Protein AF-A0A7I0J5L0-F1 (afdb_monomer_lite)

Sequence (118 aa):
AFRGFGVPQATIMQETLYDELAGKLGIDRLDFRLKNCLRDGCETVTGQRLESGVGIGECLEQLQPHWARALAEAEVFNATHAASKRGVGVASCWYGCGNTSLPNPSTIKVGISQTGDV

Radius of gyration: 21.55 Å; chains: 1; bounding box: 47×47×58 Å

pLDDT: mean 95.49, std 3.94, range [79.06, 98.69]

Structure (mmCIF, N/CA/C/O backbone):
data_AF-A0A7I0J5L0-F1
#
_entry.id   AF-A0A7I0J5L0-F1
#
loop_
_atom_site.group_PDB
_atom_site.id
_atom_site.type_symbol
_atom_site.label_atom_id
_atom_site.label_alt_id
_atom_site.label_comp_id
_atom_site.label_asym_id
_atom_site.label_entity_id
_atom_site.label_seq_id
_atom_site.pdbx_PDB_ins_code
_atom_site.Cartn_x
_atom_site.Cartn_y
_atom_site.Cartn_z
_atom_site.occupancy
_atom_site.B_iso_or_equiv
_atom_site.auth_seq_id
_atom_site.auth_comp_id
_atom_site.auth_asym_id
_atom_site.auth_atom_id
_atom_site.pdbx_PDB_model_num
ATOM 1 N N . ALA A 1 1 ? 6.346 -1.539 22.128 1.00 83.56 1 ALA A N 1
ATOM 2 C CA . ALA A 1 1 ? 5.734 -1.532 20.782 1.00 83.56 1 ALA A CA 1
ATOM 3 C C . ALA A 1 1 ? 6.114 -0.247 20.050 1.00 83.56 1 ALA A C 1
ATOM 5 O O . ALA A 1 1 ? 6.351 0.746 20.724 1.00 83.56 1 ALA A O 1
ATOM 6 N N . PHE A 1 2 ? 6.178 -0.261 18.714 1.00 93.00 2 PHE A N 1
ATOM 7 C CA . PHE A 1 2 ? 6.359 0.936 17.875 1.00 93.00 2 P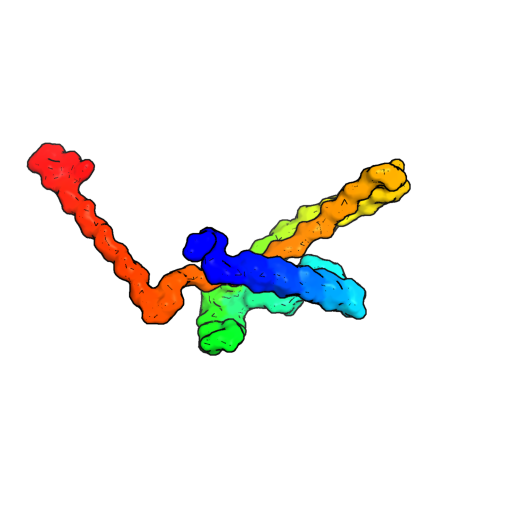HE A CA 1
ATOM 8 C C . PHE A 1 2 ? 5.088 1.178 17.042 1.00 93.00 2 PHE A C 1
ATOM 10 O O . PHE A 1 2 ? 4.259 0.270 16.916 1.00 93.00 2 PHE A O 1
ATOM 17 N N . ARG A 1 3 ? 4.923 2.382 16.477 1.00 92.88 3 ARG A N 1
ATOM 18 C CA . ARG A 1 3 ? 3.786 2.736 15.607 1.00 92.88 3 ARG A CA 1
ATOM 19 C C . ARG A 1 3 ? 3.579 1.675 14.513 1.00 92.88 3 ARG A C 1
ATOM 21 O O . ARG A 1 3 ? 4.494 1.402 13.744 1.00 92.88 3 ARG A O 1
ATOM 28 N N . GLY A 1 4 ? 2.376 1.100 14.465 1.00 91.00 4 GLY A N 1
ATOM 29 C CA . GLY A 1 4 ? 1.976 0.054 13.515 1.00 91.00 4 GLY A CA 1
ATOM 30 C C . GLY A 1 4 ? 1.976 -1.377 14.070 1.00 91.00 4 GLY A C 1
ATOM 31 O O . GLY A 1 4 ? 1.404 -2.250 13.436 1.00 91.00 4 GLY A O 1
ATOM 32 N N . PHE A 1 5 ? 2.580 -1.632 15.239 1.00 92.31 5 PHE A N 1
ATOM 33 C CA . PHE A 1 5 ? 2.437 -2.890 15.998 1.00 92.31 5 PHE A CA 1
ATOM 34 C C . PHE A 1 5 ? 2.591 -4.185 15.161 1.00 92.31 5 PHE A C 1
ATOM 36 O O . PHE A 1 5 ? 1.709 -5.033 15.131 1.00 92.31 5 PHE A O 1
ATOM 43 N N . GLY A 1 6 ? 3.710 -4.353 14.451 1.00 93.31 6 GLY A N 1
ATOM 44 C CA . GLY A 1 6 ? 3.973 -5.573 13.667 1.00 93.31 6 GLY A CA 1
ATOM 45 C C . GLY A 1 6 ? 3.481 -5.513 12.218 1.00 93.31 6 GLY A C 1
ATOM 46 O O . GLY A 1 6 ? 4.032 -6.209 11.365 1.00 93.31 6 GLY A O 1
ATOM 47 N N . VAL A 1 7 ? 2.511 -4.643 11.913 1.00 94.50 7 VAL A N 1
ATOM 48 C CA . VAL A 1 7 ? 1.988 -4.500 10.548 1.00 94.50 7 VAL A CA 1
ATOM 49 C C . VAL A 1 7 ? 3.068 -4.040 9.564 1.00 94.50 7 VAL A C 1
ATOM 51 O O . VAL A 1 7 ? 3.214 -4.710 8.548 1.00 94.50 7 VAL A O 1
ATOM 54 N N . PRO A 1 8 ? 3.905 -3.013 9.839 1.00 95.50 8 PRO A N 1
ATOM 55 C CA . PRO A 1 8 ? 4.948 -2.608 8.893 1.00 95.50 8 PRO A CA 1
ATOM 56 C C . PRO A 1 8 ? 5.918 -3.740 8.525 1.00 95.50 8 PRO A C 1
ATOM 58 O O . PRO A 1 8 ? 6.312 -3.857 7.366 1.00 95.50 8 PRO A O 1
ATOM 61 N N . GLN A 1 9 ? 6.271 -4.595 9.494 1.00 95.56 9 GLN A N 1
ATOM 62 C CA . GLN A 1 9 ? 7.148 -5.746 9.275 1.00 95.56 9 GLN A CA 1
ATOM 63 C C . GLN A 1 9 ? 6.502 -6.786 8.351 1.00 95.56 9 GLN A C 1
ATOM 65 O O . GLN A 1 9 ? 7.173 -7.319 7.474 1.00 95.56 9 GLN A O 1
ATOM 70 N N . ALA A 1 10 ? 5.206 -7.059 8.517 1.00 95.00 10 ALA A N 1
ATOM 71 C CA . ALA A 1 10 ? 4.480 -7.975 7.641 1.00 95.00 10 ALA A CA 1
ATOM 72 C C . ALA A 1 10 ? 4.243 -7.369 6.247 1.00 95.00 10 ALA A C 1
ATOM 74 O O . ALA A 1 10 ? 4.491 -8.024 5.236 1.00 95.00 10 ALA A O 1
ATOM 75 N N . THR A 1 11 ? 3.824 -6.102 6.183 1.00 95.81 11 THR A N 1
ATOM 76 C CA . THR A 1 11 ? 3.499 -5.406 4.934 1.00 95.81 11 THR A CA 1
ATOM 77 C C . THR A 1 11 ? 4.704 -5.303 4.007 1.00 95.81 11 THR A C 1
ATOM 79 O O . THR A 1 11 ? 4.551 -5.563 2.819 1.00 95.81 11 THR A O 1
ATOM 82 N N . ILE A 1 12 ? 5.907 -4.990 4.506 1.00 96.12 12 ILE A N 1
ATOM 83 C CA . ILE A 1 12 ? 7.083 -4.894 3.625 1.00 96.12 12 ILE A CA 1
ATOM 84 C C . ILE A 1 12 ? 7.429 -6.241 2.971 1.00 96.12 12 ILE A C 1
ATOM 86 O O . ILE A 1 12 ? 7.753 -6.279 1.784 1.00 96.12 12 ILE A O 1
ATOM 90 N N . MET A 1 13 ? 7.305 -7.350 3.709 1.00 96.69 13 MET A N 1
ATOM 91 C CA . MET A 1 13 ? 7.529 -8.693 3.164 1.00 96.69 13 MET A CA 1
ATOM 92 C C . MET A 1 13 ? 6.461 -9.049 2.124 1.00 96.69 13 MET A C 1
ATOM 94 O O . MET A 1 13 ? 6.789 -9.512 1.033 1.00 96.69 13 MET A O 1
ATOM 98 N N . GLN A 1 14 ? 5.192 -8.790 2.441 1.00 96.75 14 GLN A N 1
ATOM 99 C CA . GLN A 1 14 ? 4.064 -9.065 1.554 1.00 96.75 14 GLN A CA 1
ATOM 100 C C . GLN A 1 14 ? 4.150 -8.267 0.244 1.00 96.75 14 GL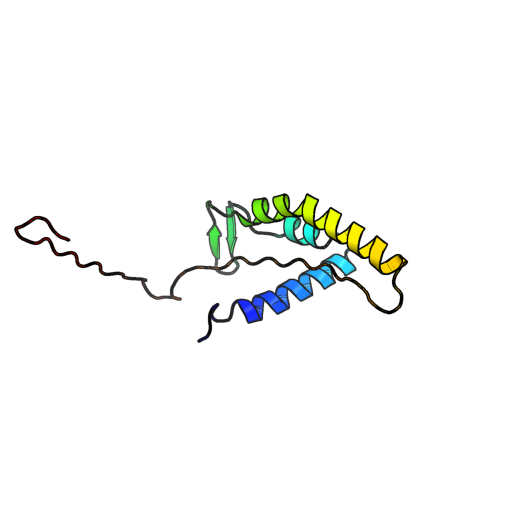N A C 1
ATOM 102 O O . GLN A 1 14 ? 4.014 -8.838 -0.833 1.00 96.75 14 GLN A O 1
ATOM 107 N N . GLU A 1 15 ? 4.416 -6.965 0.319 1.00 97.75 15 GLU A N 1
ATOM 108 C CA . GLU A 1 15 ? 4.469 -6.091 -0.857 1.00 97.75 15 GLU A CA 1
ATOM 109 C C . GLU A 1 15 ? 5.682 -6.388 -1.751 1.00 97.75 15 GLU A C 1
ATOM 111 O O . GLU A 1 15 ? 5.578 -6.298 -2.973 1.00 97.75 15 GLU A O 1
ATOM 116 N N . THR A 1 16 ? 6.804 -6.824 -1.166 1.00 97.44 16 THR A N 1
ATOM 117 C CA . THR A 1 16 ? 7.955 -7.319 -1.941 1.00 97.44 16 THR A CA 1
ATOM 118 C C . THR A 1 16 ? 7.583 -8.592 -2.706 1.00 97.44 16 THR A C 1
ATOM 120 O O . THR A 1 16 ? 7.851 -8.702 -3.902 1.00 97.44 16 THR A O 1
ATOM 123 N N . LEU A 1 17 ? 6.898 -9.533 -2.044 1.00 97.81 17 LEU A N 1
ATOM 124 C CA . LEU A 1 17 ? 6.431 -10.765 -2.681 1.00 97.81 17 LEU A CA 1
ATOM 125 C C . LEU A 1 17 ? 5.427 -10.483 -3.809 1.00 97.81 17 LEU A C 1
ATOM 127 O O . LEU A 1 17 ? 5.457 -11.155 -4.838 1.00 97.81 17 LEU A O 1
ATOM 131 N N . TYR A 1 18 ? 4.551 -9.491 -3.646 1.00 98.00 18 TYR A N 1
ATOM 132 C CA . TYR A 1 18 ? 3.600 -9.095 -4.687 1.00 98.00 18 TYR A CA 1
ATOM 133 C C . TYR A 1 18 ? 4.299 -8.602 -5.953 1.00 98.00 18 TYR A C 1
ATOM 135 O O . TYR A 1 18 ? 3.908 -9.002 -7.048 1.00 98.00 18 TYR A O 1
ATOM 143 N N . ASP A 1 19 ? 5.360 -7.805 -5.818 1.00 98.06 19 ASP A N 1
ATOM 144 C CA . ASP A 1 19 ? 6.159 -7.353 -6.961 1.00 98.06 19 ASP A CA 1
ATOM 145 C C . ASP A 1 19 ? 6.832 -8.529 -7.688 1.00 98.06 19 ASP A C 1
ATOM 147 O O . ASP A 1 19 ? 6.783 -8.603 -8.919 1.00 98.06 19 ASP A O 1
ATOM 151 N N . GLU A 1 20 ? 7.404 -9.485 -6.948 1.00 98.25 20 GLU A N 1
ATOM 152 C CA . GLU A 1 20 ? 8.003 -10.687 -7.542 1.00 98.25 20 GLU A CA 1
ATOM 153 C C . GLU A 1 20 ? 6.977 -11.558 -8.278 1.00 98.25 20 GLU A C 1
ATOM 155 O O . GLU A 1 20 ? 7.254 -12.068 -9.367 1.00 98.25 20 GLU A O 1
ATOM 160 N N . LEU A 1 21 ? 5.790 -11.746 -7.692 1.00 98.44 21 LEU A N 1
ATOM 161 C CA . LEU A 1 21 ? 4.710 -12.525 -8.297 1.00 98.44 21 LEU A CA 1
ATOM 162 C C . LEU A 1 21 ? 4.164 -11.843 -9.553 1.00 98.44 21 LEU A C 1
ATOM 164 O O . LEU A 1 21 ? 3.994 -12.511 -10.572 1.00 98.44 21 LEU A O 1
ATOM 168 N N . ALA A 1 22 ? 3.942 -10.528 -9.507 1.00 98.44 22 ALA A N 1
ATOM 169 C CA . ALA A 1 22 ? 3.518 -9.748 -10.665 1.00 98.44 22 ALA A CA 1
ATOM 170 C C . ALA A 1 22 ? 4.522 -9.891 -11.821 1.00 98.44 22 ALA A C 1
ATOM 172 O O . ALA A 1 22 ? 4.129 -10.226 -12.940 1.00 98.44 22 ALA A O 1
ATOM 173 N N . GLY A 1 23 ? 5.823 -9.769 -11.527 1.00 97.62 23 GLY A N 1
ATOM 174 C CA . GLY A 1 23 ? 6.894 -9.963 -12.507 1.00 97.62 23 GLY A CA 1
ATOM 175 C C . GLY A 1 23 ? 6.913 -11.368 -13.116 1.00 97.62 23 GLY A C 1
ATOM 176 O O . GLY A 1 23 ? 6.997 -11.507 -14.334 1.00 97.62 23 GLY A O 1
ATOM 177 N N . LYS A 1 24 ? 6.766 -12.419 -12.296 1.00 98.38 24 LYS A N 1
ATOM 178 C CA . LYS A 1 24 ? 6.700 -13.816 -12.774 1.00 98.38 24 LYS A CA 1
ATOM 179 C C . LYS A 1 24 ? 5.475 -14.097 -13.647 1.00 98.38 24 LYS A C 1
ATOM 181 O O . LYS A 1 24 ? 5.540 -14.965 -14.512 1.00 98.38 24 LYS A O 1
ATOM 186 N N . LEU A 1 25 ? 4.372 -13.389 -13.414 1.00 98.25 25 LEU A N 1
ATOM 187 C CA . LEU A 1 25 ? 3.134 -13.521 -14.182 1.00 98.25 25 LEU A CA 1
ATOM 188 C C . LEU A 1 25 ? 3.080 -12.600 -15.410 1.00 98.25 25 LEU A C 1
ATOM 190 O O . LEU A 1 25 ? 2.152 -12.725 -16.205 1.00 98.25 25 LEU A O 1
ATOM 194 N N . GLY A 1 26 ? 4.037 -11.679 -15.567 1.00 98.00 26 GLY A N 1
ATOM 195 C CA . GLY A 1 26 ? 4.007 -10.670 -16.628 1.00 98.00 26 GLY A CA 1
ATOM 196 C C . GLY A 1 26 ? 2.852 -9.672 -16.486 1.00 98.00 26 GLY A C 1
ATOM 197 O O . GLY A 1 26 ? 2.351 -9.175 -17.491 1.00 98.00 26 GLY A O 1
ATOM 198 N N . ILE A 1 27 ? 2.402 -9.408 -15.256 1.00 98.12 27 ILE A N 1
ATOM 199 C CA . ILE A 1 27 ? 1.324 -8.458 -14.942 1.00 98.12 27 ILE A CA 1
ATOM 200 C C . ILE A 1 27 ? 1.955 -7.188 -14.357 1.00 98.12 27 ILE A C 1
ATOM 202 O O . ILE A 1 27 ? 2.917 -7.276 -13.591 1.00 98.12 27 ILE A O 1
ATOM 206 N N . ASP A 1 28 ? 1.421 -6.007 -14.687 1.00 98.25 28 ASP A N 1
ATOM 207 C CA . ASP A 1 28 ? 1.843 -4.761 -14.038 1.00 98.25 28 ASP A CA 1
ATOM 208 C C . ASP A 1 28 ? 1.630 -4.822 -12.512 1.00 98.25 28 ASP A C 1
ATOM 210 O O . ASP A 1 28 ? 0.700 -5.447 -11.997 1.00 98.25 28 ASP A O 1
ATOM 214 N N . ARG A 1 29 ? 2.519 -4.171 -11.758 1.00 98.31 29 ARG A N 1
ATOM 215 C CA . ARG A 1 29 ? 2.541 -4.251 -10.291 1.00 98.31 29 ARG A CA 1
ATOM 216 C C . ARG A 1 29 ? 1.344 -3.574 -9.628 1.00 98.31 29 ARG A C 1
ATOM 218 O O . ARG A 1 29 ? 0.900 -4.045 -8.577 1.00 98.31 29 ARG A O 1
ATOM 225 N N . LEU A 1 30 ? 0.835 -2.483 -10.198 1.00 98.62 30 LEU A N 1
ATOM 226 C CA . LEU A 1 30 ? -0.380 -1.838 -9.710 1.00 98.62 30 LEU A CA 1
ATOM 227 C C . LEU A 1 30 ? -1.606 -2.675 -10.089 1.00 98.62 30 LEU A C 1
ATOM 229 O O . LEU A 1 30 ? -2.455 -2.917 -9.232 1.00 98.62 30 LEU A O 1
ATOM 233 N N . ASP A 1 31 ? -1.653 -3.205 -11.311 1.00 98.31 31 ASP A N 1
ATOM 234 C CA . ASP A 1 31 ? -2.753 -4.071 -11.760 1.00 98.31 31 ASP A CA 1
ATOM 235 C C . ASP A 1 31 ? -2.855 -5.361 -10.937 1.00 98.31 31 ASP A C 1
ATOM 237 O O . ASP A 1 31 ? -3.953 -5.797 -10.582 1.00 98.31 31 ASP A O 1
ATOM 241 N N . PHE A 1 32 ? -1.719 -5.954 -10.555 1.00 98.56 32 PHE A N 1
ATOM 242 C CA . PHE A 1 32 ? -1.693 -7.101 -9.648 1.00 98.56 32 PHE A CA 1
ATOM 243 C C . PHE A 1 32 ? -2.358 -6.766 -8.306 1.00 98.56 32 PHE A C 1
ATOM 245 O O . PHE A 1 32 ? -3.139 -7.564 -7.786 1.00 98.56 32 PHE A O 1
ATOM 252 N N . ARG A 1 33 ? -2.099 -5.577 -7.752 1.00 98.31 33 ARG A N 1
ATOM 253 C CA . ARG A 1 33 ? -2.728 -5.124 -6.502 1.00 98.31 33 ARG A CA 1
ATOM 254 C C . ARG A 1 33 ? -4.212 -4.853 -6.696 1.00 98.31 33 ARG A C 1
ATOM 256 O O . ARG A 1 33 ? -5.009 -5.336 -5.900 1.00 98.31 33 ARG A O 1
ATOM 263 N N . LEU A 1 34 ? -4.599 -4.170 -7.772 1.00 98.06 34 LEU A N 1
ATOM 264 C CA . LEU A 1 34 ? -6.004 -3.915 -8.108 1.00 98.06 34 LEU A CA 1
ATOM 265 C C . LEU A 1 34 ? -6.812 -5.210 -8.214 1.00 98.06 34 LEU A C 1
ATOM 267 O O . LEU A 1 34 ? -7.897 -5.299 -7.647 1.00 98.06 34 LEU A O 1
ATOM 271 N N . LYS A 1 35 ? -6.248 -6.236 -8.856 1.00 97.44 35 LYS A N 1
ATOM 272 C CA . LYS A 1 35 ? -6.890 -7.544 -9.021 1.00 97.44 35 LYS A CA 1
ATOM 273 C C . LYS A 1 35 ? -7.092 -8.308 -7.707 1.00 97.44 35 LYS A C 1
ATOM 275 O O . LYS A 1 35 ? -8.021 -9.104 -7.621 1.00 97.44 35 LYS A O 1
ATOM 280 N N . ASN A 1 36 ? -6.220 -8.106 -6.718 1.00 96.94 36 ASN A N 1
ATOM 281 C CA . ASN A 1 36 ? -6.176 -8.922 -5.496 1.00 96.94 36 ASN A CA 1
ATOM 282 C C . ASN A 1 36 ? -6.556 -8.166 -4.211 1.00 96.94 36 ASN A C 1
ATOM 284 O O . ASN A 1 36 ? -6.610 -8.768 -3.140 1.00 96.94 36 ASN A O 1
ATOM 288 N N . CYS A 1 37 ? -6.772 -6.854 -4.276 1.00 97.00 37 CYS A N 1
ATOM 289 C CA . CYS A 1 37 ? -7.087 -6.055 -3.098 1.00 97.00 37 CYS A CA 1
ATOM 290 C C . CYS A 1 37 ? -8.516 -6.300 -2.586 1.00 97.00 37 CYS A C 1
ATOM 292 O O . CYS A 1 37 ? -9.406 -6.735 -3.316 1.00 97.00 37 CYS A O 1
ATOM 294 N N . LEU A 1 38 ? -8.725 -6.019 -1.297 1.00 96.56 38 LEU A N 1
ATOM 295 C CA . LEU A 1 38 ? -10.012 -6.211 -0.631 1.00 96.56 38 LEU A CA 1
ATOM 296 C C . LEU A 1 38 ? -11.108 -5.341 -1.266 1.00 96.56 38 LEU A C 1
ATOM 298 O O . LEU A 1 38 ? -10.853 -4.241 -1.765 1.00 96.56 38 LEU A O 1
ATOM 302 N N . ARG A 1 39 ? -12.342 -5.836 -1.204 1.00 96.94 39 ARG A N 1
ATOM 303 C CA . ARG A 1 39 ? -13.570 -5.160 -1.626 1.00 96.94 39 ARG A CA 1
ATOM 304 C C . ARG A 1 39 ? -14.654 -5.377 -0.577 1.00 96.94 39 ARG A C 1
ATOM 306 O O . ARG A 1 39 ? -14.536 -6.263 0.274 1.00 96.94 39 ARG A O 1
ATOM 313 N N . ASP A 1 40 ? -15.717 -4.593 -0.669 1.00 97.00 40 ASP A N 1
ATOM 314 C CA . ASP A 1 40 ? -16.932 -4.855 0.093 1.00 97.00 40 ASP A CA 1
ATOM 315 C C . ASP A 1 40 ? -17.439 -6.280 -0.201 1.00 97.00 40 ASP A C 1
ATOM 317 O O . ASP A 1 40 ? -17.433 -6.762 -1.335 1.00 97.00 40 ASP A O 1
ATOM 321 N N . GLY A 1 41 ? -17.830 -6.984 0.856 1.00 96.88 41 GLY A N 1
ATOM 322 C CA . GLY A 1 41 ? -18.221 -8.389 0.849 1.00 96.88 41 GLY A CA 1
ATOM 323 C C . GLY A 1 41 ? -17.083 -9.394 1.056 1.00 96.88 41 GLY A C 1
ATOM 324 O O . GLY A 1 41 ? -17.394 -10.553 1.339 1.00 96.88 41 GLY A O 1
ATOM 325 N N . CYS A 1 42 ? -15.807 -8.992 0.964 1.00 96.88 42 CYS A N 1
ATOM 326 C CA . CYS A 1 42 ? -14.670 -9.884 1.218 1.00 96.88 42 CYS A CA 1
ATOM 327 C C . CYS A 1 42 ? -14.623 -10.366 2.674 1.00 96.88 42 CYS A C 1
ATOM 329 O O . CYS A 1 42 ? -15.003 -9.653 3.602 1.00 96.88 42 CYS A O 1
ATOM 331 N N . GLU A 1 43 ? -14.080 -11.564 2.875 1.00 96.56 43 GLU A N 1
ATOM 332 C CA . GLU A 1 43 ? -13.754 -12.102 4.195 1.00 96.56 43 GLU A CA 1
ATOM 333 C C . GLU A 1 43 ? -12.242 -12.003 4.433 1.00 96.56 43 GLU A C 1
ATOM 335 O O . GLU A 1 43 ? -11.443 -12.320 3.549 1.00 96.56 43 GLU A O 1
ATOM 340 N N . THR A 1 44 ? -11.833 -11.527 5.610 1.00 93.94 44 THR A N 1
ATOM 341 C CA . THR A 1 44 ? -10.418 -11.506 5.999 1.00 93.94 44 THR A CA 1
ATOM 342 C C . THR A 1 44 ? -9.929 -12.912 6.347 1.00 93.94 44 THR A C 1
ATOM 344 O O . THR A 1 44 ? -10.710 -13.811 6.644 1.00 93.94 44 THR A O 1
ATOM 347 N N . VAL A 1 45 ? -8.608 -13.097 6.421 1.00 92.12 45 VAL A N 1
ATOM 348 C CA . VAL A 1 45 ? -7.998 -14.379 6.830 1.00 92.12 45 VAL A CA 1
ATOM 349 C C . VAL A 1 45 ? -8.384 -14.835 8.246 1.00 92.12 45 VAL A C 1
ATOM 351 O O . VAL A 1 45 ? -8.138 -15.981 8.605 1.00 92.12 45 VAL A O 1
ATOM 354 N N . THR A 1 46 ? -8.973 -13.951 9.058 1.00 92.69 46 THR A N 1
ATOM 355 C CA . THR A 1 46 ? -9.467 -14.252 10.410 1.00 92.69 46 THR A CA 1
ATOM 356 C C . THR A 1 46 ? -10.989 -14.418 10.469 1.00 92.69 46 THR A C 1
ATOM 358 O O . THR A 1 46 ? -11.544 -14.444 11.564 1.00 92.69 46 THR A O 1
ATOM 361 N N . GLY A 1 47 ? -11.676 -14.488 9.324 1.00 94.50 47 GLY A N 1
ATOM 362 C CA . GLY A 1 47 ? -13.122 -14.719 9.243 1.00 94.50 47 GLY A CA 1
ATOM 363 C C . GLY A 1 47 ? -13.996 -13.473 9.415 1.00 94.50 47 GLY A C 1
ATOM 364 O O . GLY A 1 47 ? -15.211 -13.590 9.560 1.00 94.50 47 GLY A O 1
ATOM 365 N N . GLN A 1 48 ? -13.421 -12.264 9.425 1.00 93.62 48 GLN A N 1
ATOM 366 C CA . GLN A 1 48 ? -14.225 -11.041 9.477 1.00 93.62 48 GLN A CA 1
ATOM 367 C C . GLN A 1 48 ? -14.762 -10.728 8.083 1.00 93.62 48 GLN A C 1
ATOM 369 O O . GLN A 1 48 ? -13.983 -10.480 7.164 1.00 93.62 48 GLN A O 1
ATOM 374 N N . ARG A 1 49 ? -16.086 -10.645 7.939 1.00 96.62 49 ARG A N 1
ATOM 375 C CA . ARG A 1 49 ? -16.703 -10.138 6.714 1.00 96.62 49 ARG A CA 1
ATOM 376 C C . ARG A 1 49 ? -16.685 -8.610 6.694 1.00 96.62 49 ARG A C 1
ATOM 378 O O . ARG A 1 49 ? -17.167 -7.961 7.620 1.00 96.62 49 ARG A O 1
ATOM 385 N N . LEU A 1 50 ? -16.125 -8.044 5.634 1.00 95.56 50 LEU A N 1
ATOM 386 C CA . LEU A 1 50 ? -16.059 -6.607 5.395 1.00 95.56 50 LEU A CA 1
ATOM 387 C C . LEU A 1 50 ? -17.309 -6.178 4.631 1.00 95.56 50 LEU A C 1
ATOM 389 O O . LEU A 1 50 ? -17.319 -6.196 3.409 1.00 95.56 50 LEU A O 1
ATOM 393 N N . GLU A 1 51 ? -18.398 -5.863 5.328 1.00 96.69 51 GLU A N 1
ATOM 394 C CA . GLU A 1 51 ? -19.679 -5.578 4.660 1.00 96.69 51 GLU A CA 1
ATOM 395 C C . GLU A 1 51 ? -19.660 -4.300 3.816 1.00 96.69 51 GLU A C 1
ATOM 397 O O . GLU A 1 51 ? -20.306 -4.255 2.773 1.00 96.69 51 GLU A O 1
ATOM 402 N N . SER A 1 52 ? -18.944 -3.271 4.271 1.00 95.56 52 SER A N 1
ATOM 403 C CA . SER A 1 52 ? -18.839 -1.982 3.587 1.00 95.56 52 SER A CA 1
ATOM 404 C C . SER A 1 52 ? -17.590 -1.202 4.010 1.00 95.56 52 SER A C 1
ATOM 406 O O . SER A 1 52 ? -16.951 -1.522 5.019 1.00 95.56 52 SER A O 1
ATOM 408 N N . GLY A 1 53 ? -17.274 -0.138 3.265 1.00 92.62 53 GLY A N 1
ATOM 409 C CA . GLY A 1 53 ? -16.245 0.843 3.625 1.00 92.62 53 GLY A CA 1
ATOM 410 C C . GLY A 1 53 ? -14.821 0.443 3.232 1.00 92.62 53 GLY A C 1
ATOM 411 O O . GLY A 1 53 ? -13.857 1.020 3.743 1.00 92.62 53 GLY A O 1
ATOM 412 N N . VAL A 1 54 ? -14.660 -0.536 2.340 1.00 96.38 54 VAL A N 1
ATOM 413 C CA . VAL A 1 54 ? -13.347 -0.998 1.881 1.00 96.38 54 VAL A CA 1
ATOM 414 C C . VAL A 1 54 ? -12.826 -0.119 0.739 1.00 96.38 54 VAL A C 1
ATOM 416 O O . VAL A 1 54 ? -12.902 -0.481 -0.426 1.00 96.38 54 VAL A O 1
ATOM 419 N N . GLY A 1 55 ? -12.225 1.021 1.086 1.00 96.19 55 GLY A N 1
ATOM 420 C CA . GLY A 1 55 ? -11.785 2.036 0.113 1.00 96.19 55 GLY A CA 1
ATOM 421 C C . GLY A 1 55 ? -10.433 1.805 -0.586 1.00 96.19 55 GLY A C 1
ATOM 422 O O . GLY A 1 55 ? -9.913 2.711 -1.239 1.00 96.19 55 GLY A O 1
ATOM 423 N N . ILE A 1 56 ? -9.780 0.649 -0.394 1.00 97.00 56 ILE A N 1
ATOM 424 C CA . ILE A 1 56 ? -8.426 0.417 -0.941 1.00 97.00 56 ILE A CA 1
ATOM 425 C C . ILE A 1 56 ? -8.440 0.324 -2.472 1.00 97.00 56 ILE A C 1
ATOM 427 O O . ILE A 1 56 ? -7.462 0.698 -3.114 1.00 97.00 56 ILE A O 1
ATOM 431 N N . GLY A 1 57 ? -9.544 -0.150 -3.055 1.00 97.44 57 GLY A N 1
ATOM 432 C CA . GLY A 1 57 ? -9.705 -0.263 -4.501 1.00 97.44 57 GLY A CA 1
ATOM 433 C C . GLY A 1 57 ? -9.678 1.080 -5.186 1.00 97.44 57 GLY A C 1
ATOM 434 O O . GLY A 1 57 ? -8.821 1.324 -6.027 1.00 97.44 57 GLY A O 1
ATOM 435 N N . GLU A 1 58 ? -10.556 1.966 -4.740 1.00 97.75 58 GLU A N 1
ATOM 436 C CA . GLU A 1 58 ? -10.682 3.328 -5.231 1.00 97.75 58 GLU A CA 1
ATOM 437 C C . GLU A 1 58 ? -9.356 4.077 -5.063 1.00 97.75 58 GLU A C 1
ATOM 439 O O . GLU A 1 58 ? 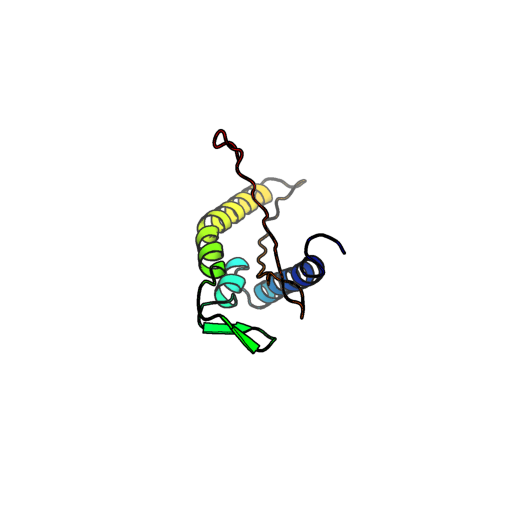-8.911 4.757 -5.984 1.00 97.75 58 GLU A O 1
ATOM 444 N N . CYS A 1 59 ? -8.660 3.899 -3.930 1.00 97.94 59 CYS A N 1
ATOM 445 C CA . CYS A 1 59 ? -7.325 4.474 -3.733 1.00 97.94 59 CYS A CA 1
ATOM 446 C C . CYS A 1 59 ? -6.325 4.018 -4.808 1.00 97.94 59 CYS A C 1
ATOM 448 O O . CYS A 1 59 ? -5.573 4.836 -5.337 1.00 97.94 59 CYS A O 1
ATOM 450 N N . LEU A 1 60 ? -6.296 2.721 -5.126 1.00 98.31 60 LEU A N 1
ATOM 451 C CA . LEU A 1 60 ? -5.392 2.164 -6.135 1.00 98.31 60 LEU A CA 1
ATOM 452 C C . LEU A 1 60 ? -5.793 2.579 -7.560 1.00 98.31 60 LEU A C 1
ATOM 454 O O . LEU A 1 60 ? -4.917 2.852 -8.378 1.00 98.31 60 LEU A O 1
ATOM 458 N N . GLU A 1 61 ? -7.089 2.681 -7.855 1.00 98.44 61 GLU A N 1
ATOM 459 C CA . GLU A 1 61 ? -7.600 3.154 -9.149 1.00 98.44 61 GLU A CA 1
ATOM 460 C C . GLU A 1 61 ? -7.180 4.606 -9.400 1.00 98.44 61 GLU A C 1
ATOM 462 O O . GLU A 1 61 ? -6.653 4.932 -10.464 1.00 98.44 61 GLU A O 1
ATOM 467 N N . GLN A 1 62 ? -7.294 5.470 -8.387 1.00 98.44 62 GLN A N 1
ATOM 468 C CA . GLN A 1 62 ? -6.835 6.860 -8.482 1.00 98.44 62 GLN A CA 1
ATOM 469 C C . GLN A 1 62 ? -5.315 6.983 -8.692 1.00 98.44 62 GLN A C 1
ATOM 471 O O . GLN A 1 62 ? -4.847 7.993 -9.219 1.00 98.44 62 GLN A O 1
ATOM 476 N N . LEU A 1 63 ? -4.520 5.968 -8.330 1.00 98.12 63 LEU A N 1
ATOM 477 C CA . LEU A 1 63 ? -3.076 5.972 -8.580 1.00 98.12 63 LEU A CA 1
ATOM 478 C C . LEU A 1 63 ? -2.707 5.690 -10.041 1.00 98.12 63 LEU A C 1
ATOM 480 O O . LEU A 1 63 ? -1.617 6.092 -10.448 1.00 98.12 63 LEU A O 1
ATOM 484 N N . GLN A 1 64 ? -3.571 5.055 -10.840 1.00 98.25 64 GLN A N 1
ATOM 485 C CA . GLN A 1 64 ? -3.255 4.631 -12.214 1.00 98.25 64 GLN A CA 1
ATOM 486 C C . GLN A 1 64 ? -2.632 5.727 -13.105 1.00 98.25 64 GLN A C 1
ATOM 488 O O . GLN A 1 64 ? -1.555 5.482 -13.662 1.00 98.25 64 GLN A O 1
ATOM 493 N N . PRO A 1 65 ? -3.202 6.946 -13.234 1.00 98.38 65 PRO A N 1
ATOM 494 C CA . PRO A 1 65 ? -2.602 7.980 -14.082 1.00 98.38 65 PRO A CA 1
ATOM 495 C C . PRO A 1 65 ? -1.234 8.447 -13.566 1.00 98.38 65 PRO A C 1
ATOM 497 O O . PRO A 1 65 ? -0.329 8.749 -14.347 1.00 98.38 65 PRO A O 1
ATOM 500 N N . HIS A 1 66 ? -1.050 8.492 -12.245 1.00 98.50 66 HIS A N 1
ATOM 501 C CA . HIS A 1 66 ? 0.210 8.903 -11.632 1.00 98.50 66 HIS A CA 1
ATOM 502 C C . HIS A 1 66 ? 1.287 7.822 -11.756 1.00 98.50 66 HIS A C 1
ATOM 504 O O . HIS A 1 66 ? 2.452 8.151 -11.981 1.00 98.50 66 HIS A O 1
ATOM 510 N N . TRP A 1 67 ? 0.888 6.554 -11.657 1.00 98.50 67 TRP A N 1
ATOM 511 C CA . TRP A 1 67 ? 1.734 5.386 -11.864 1.00 98.50 67 TRP A CA 1
ATOM 512 C C . TRP A 1 67 ? 2.275 5.337 -13.291 1.00 98.50 67 TRP A C 1
ATOM 514 O O . TRP A 1 67 ? 3.491 5.328 -13.484 1.00 98.50 67 TRP A O 1
ATOM 524 N N . ALA A 1 68 ? 1.387 5.413 -14.287 1.00 98.50 68 ALA A N 1
ATOM 525 C CA . ALA A 1 68 ? 1.765 5.400 -15.698 1.00 98.50 68 ALA A CA 1
ATOM 526 C C . ALA A 1 68 ? 2.724 6.551 -16.043 1.00 98.50 68 ALA A C 1
ATOM 528 O O . ALA A 1 68 ? 3.758 6.339 -16.678 1.00 98.50 68 ALA A O 1
ATOM 529 N N . ARG A 1 69 ? 2.426 7.765 -15.558 1.00 98.69 69 ARG A N 1
ATOM 530 C CA . ARG A 1 69 ? 3.304 8.927 -15.735 1.00 98.69 69 ARG A CA 1
ATOM 531 C C . ARG A 1 69 ? 4.688 8.694 -15.124 1.00 98.69 69 ARG A C 1
ATOM 533 O O . ARG A 1 69 ? 5.691 8.932 -15.790 1.00 98.69 69 ARG A O 1
ATOM 540 N N . ALA A 1 70 ? 4.753 8.232 -13.875 1.00 98.69 70 ALA A N 1
ATOM 541 C CA . ALA A 1 70 ? 6.022 8.017 -13.184 1.00 98.69 70 ALA A CA 1
ATOM 542 C C . ALA A 1 70 ? 6.884 6.948 -13.874 1.00 98.69 70 ALA A C 1
ATOM 544 O O . ALA A 1 70 ? 8.097 7.129 -13.985 1.00 98.69 70 ALA A O 1
ATOM 545 N N . LEU A 1 71 ? 6.271 5.864 -14.365 1.00 98.56 71 LEU A N 1
ATOM 546 C CA . LEU A 1 71 ? 6.964 4.828 -15.134 1.00 98.56 71 LEU A CA 1
ATOM 547 C C . LEU A 1 71 ? 7.566 5.386 -16.427 1.00 98.56 71 LEU A C 1
ATOM 549 O O . LEU A 1 71 ? 8.759 5.200 -16.659 1.00 98.56 71 LEU A O 1
ATOM 553 N N . ALA A 1 72 ? 6.781 6.122 -17.219 1.00 98.56 72 ALA A N 1
ATOM 554 C CA . ALA A 1 72 ? 7.254 6.722 -18.466 1.00 98.56 72 ALA A CA 1
ATOM 555 C C . ALA A 1 72 ? 8.396 7.728 -18.227 1.00 98.56 72 ALA A C 1
ATOM 557 O O . ALA A 1 72 ? 9.419 7.705 -18.911 1.00 98.56 72 ALA A O 1
ATOM 558 N N . GLU A 1 73 ? 8.266 8.589 -17.212 1.00 98.44 73 GLU A N 1
ATOM 559 C CA . GLU A 1 73 ? 9.320 9.537 -16.833 1.00 98.44 73 GLU A CA 1
ATOM 560 C C . GLU A 1 73 ? 10.605 8.823 -16.383 1.00 98.44 73 GLU A C 1
ATOM 562 O O . GLU A 1 73 ? 11.712 9.256 -16.720 1.00 98.44 73 GLU A O 1
ATOM 567 N N . ALA A 1 74 ? 10.478 7.733 -15.619 1.00 98.56 74 ALA A N 1
ATOM 568 C CA . ALA A 1 74 ? 11.618 6.935 -15.188 1.00 98.56 74 ALA A CA 1
ATOM 569 C C . ALA A 1 74 ? 12.294 6.227 -16.367 1.00 98.56 74 ALA A C 1
ATOM 571 O O . ALA A 1 74 ? 13.521 6.221 -16.429 1.00 98.56 74 ALA A O 1
ATOM 572 N N . GLU A 1 75 ? 11.531 5.685 -17.317 1.00 98.25 75 GLU A N 1
ATOM 573 C CA . GLU A 1 75 ? 12.057 5.056 -18.532 1.00 98.25 75 GLU A CA 1
ATOM 574 C C . GLU A 1 75 ? 12.881 6.045 -19.368 1.00 98.25 75 GLU A C 1
ATOM 576 O O . GLU A 1 75 ? 14.052 5.784 -19.653 1.00 98.25 75 GLU A O 1
ATOM 581 N N . VAL A 1 76 ? 12.323 7.223 -19.673 1.00 98.38 76 VAL A N 1
ATOM 582 C CA . VAL A 1 76 ? 13.015 8.279 -20.435 1.00 98.38 76 VAL A CA 1
ATOM 583 C C . VAL A 1 76 ? 14.298 8.728 -19.730 1.00 98.38 76 VAL A C 1
ATOM 585 O O . VAL A 1 76 ? 15.355 8.864 -20.359 1.00 98.38 76 VAL A O 1
ATOM 588 N N . PHE A 1 77 ? 14.238 8.937 -18.412 1.00 98.56 77 PHE A N 1
ATOM 589 C CA . PHE A 1 77 ? 15.418 9.301 -17.630 1.00 98.56 77 PHE A CA 1
ATOM 590 C C . PHE A 1 77 ? 16.479 8.195 -17.686 1.00 98.56 77 PHE A C 1
ATOM 592 O O . PHE A 1 77 ? 17.651 8.458 -17.962 1.00 98.56 77 PHE A O 1
ATOM 599 N N . ASN A 1 78 ? 16.067 6.944 -17.486 1.00 98.38 78 ASN A N 1
ATOM 600 C CA . ASN A 1 78 ? 16.959 5.793 -17.459 1.00 98.38 78 ASN A CA 1
ATOM 601 C C . ASN A 1 78 ? 17.582 5.496 -18.827 1.00 98.38 78 ASN A C 1
ATOM 603 O O . ASN A 1 78 ? 18.699 4.981 -18.862 1.00 98.38 78 ASN A O 1
ATOM 607 N N . ALA A 1 79 ? 16.923 5.833 -19.935 1.00 97.94 79 ALA A N 1
ATOM 608 C CA . ALA A 1 79 ? 17.484 5.697 -21.279 1.00 97.94 79 ALA A CA 1
ATOM 609 C C . ALA A 1 79 ? 18.615 6.704 -21.561 1.00 97.94 79 ALA A C 1
ATOM 611 O O . ALA A 1 79 ? 19.522 6.419 -22.338 1.00 97.94 79 ALA A O 1
ATOM 612 N N . THR A 1 80 ? 18.583 7.874 -20.915 1.00 96.81 80 THR A N 1
ATOM 613 C CA . THR A 1 80 ? 19.492 9.001 -21.198 1.00 96.81 80 THR A CA 1
ATOM 614 C C . THR A 1 80 ? 20.584 9.205 -20.145 1.00 96.81 80 THR A C 1
ATOM 616 O O . THR A 1 80 ? 21.553 9.915 -20.399 1.00 96.81 80 THR A O 1
ATOM 619 N N . HIS A 1 81 ? 20.473 8.563 -18.977 1.00 97.56 81 HIS A N 1
ATOM 620 C CA . HIS A 1 81 ? 21.412 8.729 -17.864 1.00 97.56 81 HIS A CA 1
ATOM 621 C C . HIS A 1 81 ? 22.098 7.402 -17.520 1.00 97.56 81 HIS A C 1
ATOM 623 O O . HIS A 1 81 ? 21.466 6.455 -17.053 1.00 97.56 81 HIS A O 1
ATOM 629 N N . ALA A 1 82 ? 23.413 7.319 -17.747 1.00 95.38 82 ALA A N 1
ATOM 630 C CA . ALA A 1 82 ? 24.189 6.101 -17.494 1.00 95.38 82 ALA A CA 1
ATOM 631 C C . ALA A 1 82 ? 24.554 5.917 -16.009 1.00 95.38 82 ALA A C 1
ATOM 633 O O . ALA A 1 82 ? 24.426 4.819 -15.478 1.00 95.38 82 ALA A O 1
ATOM 634 N N . ALA A 1 83 ? 24.975 6.992 -15.334 1.00 97.94 83 ALA A N 1
ATOM 635 C CA . ALA A 1 83 ? 25.502 6.944 -13.965 1.00 97.94 83 ALA A CA 1
ATOM 636 C C . ALA A 1 83 ? 24.432 7.036 -12.859 1.00 97.94 83 ALA A C 1
ATOM 638 O O . ALA A 1 83 ? 24.741 6.855 -11.686 1.00 97.94 83 ALA A O 1
ATOM 639 N N . SER A 1 84 ? 23.181 7.341 -13.209 1.00 97.81 84 SER A N 1
ATOM 640 C CA . SER A 1 84 ? 22.071 7.459 -12.263 1.00 97.81 84 SER A CA 1
ATOM 641 C C . SER A 1 84 ? 20.800 6.913 -12.891 1.00 97.81 84 SER A C 1
ATOM 643 O O . SER A 1 84 ? 20.574 7.094 -14.087 1.00 97.81 84 SER A O 1
ATOM 645 N N . LYS A 1 85 ? 19.977 6.245 -12.081 1.00 98.31 85 LYS A N 1
ATOM 646 C CA . LYS A 1 85 ? 18.700 5.660 -12.492 1.00 98.31 85 LYS A CA 1
ATOM 647 C C . LYS A 1 85 ? 17.593 6.075 -11.529 1.00 98.31 85 LYS A C 1
ATOM 649 O O . LYS A 1 85 ? 17.844 6.356 -10.359 1.00 98.31 85 LYS A O 1
ATOM 654 N N . ARG A 1 86 ? 16.359 6.074 -12.022 1.00 98.44 86 ARG A N 1
ATOM 655 C CA . ARG A 1 86 ? 15.128 6.259 -11.252 1.00 98.44 86 ARG A CA 1
ATOM 656 C C . ARG A 1 86 ? 14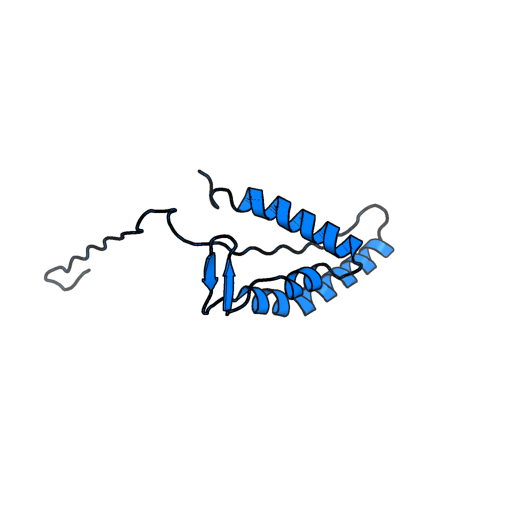.386 4.936 -11.144 1.00 98.44 86 ARG A C 1
ATOM 658 O O . ARG A 1 86 ? 14.225 4.230 -12.139 1.00 98.44 86 ARG A O 1
ATOM 665 N N . GLY A 1 87 ? 13.929 4.632 -9.935 1.00 97.50 87 GLY A N 1
ATOM 666 C CA . GLY A 1 87 ? 13.004 3.541 -9.655 1.00 97.50 87 GLY A CA 1
ATOM 667 C C . GLY A 1 87 ? 11.629 4.096 -9.302 1.00 97.50 87 GLY A C 1
ATOM 668 O O . GLY A 1 87 ? 11.525 5.154 -8.683 1.00 97.50 87 GLY A O 1
ATOM 669 N N . VAL A 1 88 ? 10.584 3.370 -9.685 1.00 98.25 88 VAL A N 1
ATOM 670 C CA . VAL A 1 88 ? 9.200 3.669 -9.303 1.00 98.25 88 VAL A CA 1
ATOM 671 C C . VAL A 1 88 ? 8.680 2.474 -8.518 1.00 98.25 88 VAL A C 1
ATOM 673 O O . VAL A 1 88 ? 8.840 1.330 -8.951 1.00 98.25 88 VAL A O 1
ATOM 676 N N . GLY A 1 89 ? 8.103 2.724 -7.348 1.00 96.38 89 GLY A N 1
ATOM 677 C CA . GLY A 1 89 ? 7.561 1.697 -6.464 1.00 96.38 89 GLY A CA 1
ATOM 678 C C . GLY A 1 89 ? 6.129 2.024 -6.074 1.00 96.38 89 GLY A C 1
ATOM 679 O O . GLY A 1 89 ? 5.746 3.192 -6.030 1.00 96.38 89 GLY A O 1
ATOM 680 N N . VAL A 1 90 ? 5.349 0.987 -5.799 1.00 97.44 90 VAL A N 1
ATOM 681 C CA . VAL A 1 90 ? 3.991 1.096 -5.273 1.00 97.44 90 VAL A CA 1
ATOM 682 C C . VAL A 1 90 ? 3.864 0.131 -4.106 1.00 97.44 90 VAL A C 1
ATOM 684 O O . VAL A 1 90 ? 4.412 -0.967 -4.149 1.00 97.44 90 VAL A O 1
ATOM 687 N N . ALA A 1 91 ? 3.177 0.562 -3.053 1.00 96.62 91 ALA A N 1
ATOM 688 C CA . ALA A 1 91 ? 2.849 -0.288 -1.925 1.00 96.62 91 ALA A CA 1
ATOM 689 C C . ALA A 1 91 ? 1.427 -0.003 -1.443 1.00 96.62 91 ALA A C 1
ATOM 691 O O . ALA A 1 91 ? 0.941 1.123 -1.566 1.00 96.62 91 ALA A O 1
ATOM 692 N N . SER A 1 92 ? 0.769 -1.013 -0.882 1.00 95.44 92 SER A N 1
ATOM 693 C CA . SER A 1 92 ? -0.575 -0.896 -0.317 1.00 95.44 92 SER A CA 1
ATOM 694 C C . SER A 1 92 ? -0.664 -1.575 1.051 1.00 95.44 92 SER A C 1
ATOM 696 O O . SER A 1 92 ? 0.124 -2.464 1.363 1.00 95.44 92 SER A O 1
ATOM 698 N N . CYS A 1 93 ? -1.598 -1.146 1.904 1.00 93.88 93 CYS A N 1
ATOM 699 C CA . CYS A 1 93 ? -1.880 -1.858 3.148 1.00 93.88 93 CYS A CA 1
ATOM 700 C C . CYS A 1 93 ? -3.341 -1.687 3.564 1.00 93.88 93 CYS A C 1
ATOM 702 O O . CYS A 1 93 ? -3.915 -0.607 3.419 1.00 93.88 93 CYS A O 1
ATOM 704 N N . TRP A 1 94 ? -3.906 -2.743 4.141 1.00 90.81 94 TRP A N 1
ATOM 705 C CA . TRP A 1 94 ? -5.109 -2.665 4.959 1.00 90.81 94 TRP A CA 1
ATOM 706 C C . TRP A 1 94 ? -4.696 -2.789 6.427 1.00 90.81 94 TRP A C 1
ATOM 708 O O . TRP A 1 94 ? -3.915 -3.675 6.777 1.00 90.81 94 TRP A O 1
ATOM 718 N N . TYR A 1 95 ? -5.191 -1.890 7.277 1.00 91.56 95 TYR A N 1
ATOM 719 C CA . TYR A 1 95 ? -4.819 -1.823 8.688 1.00 91.56 95 TYR A CA 1
ATOM 720 C C . TYR A 1 95 ? -6.067 -1.935 9.564 1.00 91.56 95 TYR A C 1
ATOM 722 O O . TYR A 1 95 ? -6.904 -1.033 9.583 1.00 91.56 95 TYR A O 1
ATOM 730 N N . GLY A 1 96 ? -6.180 -3.034 10.310 1.00 88.56 96 GLY A N 1
ATOM 731 C CA . GLY A 1 96 ? -7.221 -3.195 11.322 1.00 88.56 96 GLY A CA 1
ATOM 732 C C . GLY A 1 96 ? -6.970 -2.271 12.516 1.00 88.56 96 GLY A C 1
ATOM 733 O O . GLY A 1 96 ? -5.936 -2.367 13.177 1.00 88.56 96 GLY A O 1
ATOM 734 N N . CYS A 1 97 ? -7.913 -1.375 12.806 1.00 87.69 97 CYS A N 1
ATOM 735 C CA . CYS A 1 97 ? -7.818 -0.438 13.925 1.00 87.69 97 CYS A CA 1
ATOM 736 C C . CYS A 1 97 ? -8.529 -0.980 15.171 1.00 87.69 97 CYS A C 1
ATOM 738 O O . CYS A 1 97 ? -9.745 -1.148 15.176 1.00 87.69 97 CYS A O 1
ATOM 740 N N . GLY A 1 98 ? -7.782 -1.172 16.256 1.00 86.44 98 GLY A N 1
ATOM 741 C CA . GLY A 1 98 ? -8.328 -1.485 17.575 1.00 86.44 98 GLY A CA 1
ATOM 742 C C . GLY A 1 98 ? -7.325 -2.222 18.456 1.00 86.44 98 GLY A C 1
ATOM 743 O O . GLY A 1 98 ? -6.278 -2.653 17.973 1.00 86.44 98 GLY A O 1
ATOM 744 N N . ASN A 1 99 ? -7.628 -2.364 19.748 1.00 84.06 99 ASN A N 1
ATOM 745 C CA . ASN A 1 99 ? -6.840 -3.231 20.612 1.00 84.06 99 ASN A CA 1
ATOM 746 C C . ASN A 1 99 ? -7.206 -4.692 20.349 1.00 84.06 99 ASN A C 1
ATOM 748 O O . ASN A 1 99 ? -8.379 -5.067 20.333 1.00 84.06 99 ASN A O 1
ATOM 752 N N . THR A 1 100 ? -6.191 -5.535 20.182 1.00 82.19 100 THR A N 1
ATOM 753 C CA . THR A 1 100 ? -6.383 -6.974 20.013 1.00 82.19 100 THR A CA 1
ATOM 754 C C . THR A 1 100 ? -7.048 -7.556 21.258 1.00 82.19 100 THR A C 1
ATOM 756 O O . THR A 1 100 ? -6.484 -7.497 22.350 1.00 82.19 100 THR A O 1
ATOM 759 N N . SER A 1 101 ? -8.245 -8.119 21.086 1.00 79.06 101 SER A N 1
ATOM 760 C CA . SER A 1 101 ? -9.007 -8.825 22.129 1.00 79.06 101 SER A CA 1
ATOM 761 C C . SER A 1 101 ? -9.423 -7.984 23.345 1.00 79.06 101 SER A C 1
ATOM 763 O O . SER A 1 101 ? -9.856 -8.551 24.348 1.00 79.06 101 SER A O 1
ATOM 765 N N . LEU A 1 102 ? -9.316 -6.653 23.281 1.00 83.75 102 LEU A N 1
ATOM 766 C CA . LEU A 1 102 ? -9.672 -5.755 24.381 1.00 83.75 102 LEU A CA 1
ATOM 767 C C . LEU A 1 102 ? -10.613 -4.643 23.899 1.00 83.75 102 LEU A C 1
ATOM 769 O O . LEU A 1 102 ? -10.422 -4.115 22.803 1.00 83.75 102 LEU A O 1
ATOM 773 N N . PRO A 1 103 ? -11.601 -4.233 24.716 1.00 84.25 103 PRO A N 1
ATOM 774 C CA . PRO A 1 103 ? -12.380 -3.034 24.441 1.00 84.25 103 PRO A CA 1
ATOM 775 C C . PRO A 1 103 ? -11.487 -1.785 24.358 1.00 84.25 103 PRO A C 1
ATOM 777 O O . PRO A 1 103 ? -10.453 -1.698 25.024 1.00 84.25 103 PRO A O 1
ATOM 780 N N . ASN A 1 104 ? -11.935 -0.784 23.597 1.00 87.88 104 ASN A N 1
ATOM 781 C CA . ASN A 1 104 ? -11.305 0.538 23.511 1.00 87.88 104 ASN A CA 1
ATOM 782 C C . ASN A 1 104 ? -12.164 1.589 24.245 1.00 87.88 104 ASN A C 1
ATOM 784 O O . ASN A 1 104 ? -12.774 2.431 23.582 1.00 87.88 104 ASN A O 1
ATOM 788 N N . PRO A 1 105 ? -12.298 1.540 25.586 1.00 91.94 105 PRO A N 1
ATOM 789 C CA . PRO A 1 105 ? -13.096 2.525 26.298 1.00 91.94 105 PRO A CA 1
ATOM 790 C C . PRO A 1 105 ? -12.403 3.890 26.263 1.00 91.94 105 PRO A C 1
ATOM 792 O O . PRO A 1 105 ? -11.185 3.996 26.412 1.00 91.94 105 PRO A O 1
ATOM 795 N N . SER A 1 106 ? -13.196 4.944 26.118 1.00 92.69 106 SER A N 1
ATOM 796 C CA . SER A 1 106 ? -12.759 6.324 26.304 1.00 92.69 106 SER A CA 1
ATOM 797 C C . SER A 1 106 ? -13.708 7.027 27.273 1.00 92.69 106 SER A C 1
ATOM 799 O O . SER A 1 106 ? -14.904 6.742 27.309 1.00 92.69 106 SER A O 1
ATOM 801 N N . THR A 1 107 ? -13.168 7.937 28.085 1.00 95.62 107 THR A N 1
ATOM 802 C CA . THR A 1 107 ? -13.944 8.741 29.038 1.00 95.62 107 THR A CA 1
ATOM 803 C C . THR A 1 107 ? -13.672 10.207 28.763 1.00 95.62 107 THR A C 1
ATOM 805 O O . THR A 1 107 ? -12.521 10.638 28.808 1.00 95.62 107 THR A O 1
ATOM 808 N N . ILE A 1 108 ? -14.731 10.979 28.527 1.00 95.62 108 ILE A N 1
ATOM 809 C CA . ILE A 1 108 ? -14.669 12.439 28.436 1.00 95.62 108 ILE A CA 1
ATOM 810 C C . ILE A 1 108 ? -15.343 13.010 29.686 1.00 95.62 108 ILE A C 1
ATOM 812 O O . ILE A 1 108 ? -16.412 12.551 30.084 1.00 95.62 108 ILE A O 1
ATOM 816 N N . LYS A 1 109 ? -14.715 14.007 30.314 1.00 95.19 109 LYS A N 1
ATOM 817 C CA . LYS A 1 109 ? -15.315 14.813 31.384 1.00 95.19 109 LYS A CA 1
ATOM 818 C C . LYS A 1 109 ? -15.280 16.268 30.948 1.00 95.19 109 LYS A C 1
ATOM 820 O O . LYS A 1 109 ? -14.227 16.746 30.539 1.00 95.19 109 LYS A O 1
ATOM 825 N N . VAL A 1 110 ? -16.419 16.939 31.044 1.00 95.44 110 VAL A N 1
ATOM 826 C CA . VAL A 1 110 ? -16.579 18.350 30.685 1.00 95.44 110 VAL A CA 1
ATOM 827 C C . VAL A 1 110 ? -17.227 19.055 31.870 1.00 95.44 110 VAL A C 1
ATOM 829 O O . VAL A 1 110 ? -18.191 18.535 32.434 1.00 95.44 110 VAL A O 1
ATOM 832 N N . GLY A 1 111 ? -16.669 20.190 32.280 1.00 96.06 111 GLY A N 1
ATOM 833 C CA . GLY A 1 111 ? -17.262 21.077 33.278 1.00 96.06 111 GLY A CA 1
ATOM 834 C C . GLY A 1 111 ? -17.825 22.313 32.590 1.00 96.06 111 GLY A C 1
ATOM 835 O O . GLY A 1 111 ? -17.361 22.667 31.518 1.00 96.06 111 GLY A O 1
ATOM 836 N N . ILE A 1 112 ? -18.833 22.942 33.189 1.00 96.38 112 ILE A N 1
ATOM 837 C CA . ILE A 1 112 ? -19.314 24.256 32.756 1.00 96.38 112 ILE A CA 1
ATOM 838 C C . ILE A 1 112 ? -19.359 25.143 33.997 1.00 96.38 112 ILE A C 1
ATOM 840 O O . ILE A 1 112 ? -19.917 24.748 35.025 1.00 96.38 112 ILE A O 1
ATOM 844 N N . SER A 1 113 ? -18.730 26.313 33.926 1.00 95.88 113 SER A N 1
ATOM 845 C CA . SER A 1 113 ? -18.744 27.302 35.000 1.00 95.88 113 SER A CA 1
ATOM 846 C C . SER A 1 113 ? -20.126 27.957 35.129 1.00 95.88 113 SER A C 1
ATOM 848 O O . SER A 1 113 ? -20.968 27.884 34.234 1.00 95.88 113 SER A O 1
ATOM 850 N N . GLN A 1 114 ? -20.370 28.666 36.235 1.00 93.62 114 GLN A N 1
ATOM 851 C CA . GLN A 1 114 ? -21.606 29.446 36.399 1.00 93.62 114 GLN A CA 1
ATOM 852 C C . GLN A 1 114 ? -21.737 30.589 35.375 1.00 93.62 114 GLN A C 1
ATOM 854 O O . GLN A 1 114 ? -22.845 31.061 35.135 1.00 93.62 114 GLN A O 1
ATOM 859 N N . THR A 1 115 ? -20.625 31.024 34.772 1.00 96.56 115 THR A N 1
ATOM 860 C CA . THR A 1 115 ? -20.582 32.039 33.708 1.00 96.56 115 THR A CA 1
ATOM 861 C C . THR A 1 115 ? -20.719 31.443 32.305 1.00 96.56 115 THR A C 1
ATOM 863 O O . THR A 1 115 ? -20.810 32.200 31.343 1.00 96.56 115 THR A O 1
ATOM 866 N N . GLY A 1 116 ? -20.811 30.113 32.182 1.00 91.62 116 GLY A N 1
ATOM 867 C CA . GLY A 1 116 ? -21.009 29.417 30.908 1.00 91.62 116 GLY A CA 1
ATOM 868 C C . GLY A 1 116 ? -19.721 29.023 30.180 1.00 91.62 116 GLY A C 1
ATOM 869 O O . GLY A 1 116 ? -19.797 28.591 29.032 1.00 91.62 116 GLY A O 1
ATOM 870 N N . ASP A 1 117 ? -18.561 29.141 30.828 1.00 93.75 117 ASP A N 1
ATOM 871 C CA . ASP A 1 117 ? -17.272 28.720 30.268 1.00 93.75 117 ASP A CA 1
ATO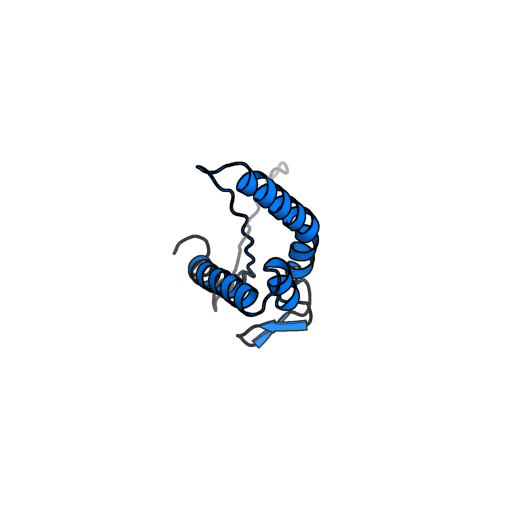M 872 C C . ASP A 1 117 ? -17.099 27.200 30.401 1.00 93.75 117 ASP A C 1
ATOM 874 O O . ASP A 1 117 ? -17.455 26.634 31.438 1.00 93.75 117 ASP A O 1
ATOM 878 N N . VAL A 1 118 ? -16.550 26.554 29.367 1.00 90.62 118 VAL A N 1
ATOM 879 C CA . VAL A 1 118 ? -16.266 25.105 29.306 1.00 90.62 118 VAL A CA 1
ATOM 880 C C . VAL A 1 118 ? -14.804 24.818 29.626 1.00 90.62 118 VAL A C 1
ATOM 882 O O . VAL A 1 118 ? -13.944 25.496 29.020 1.00 90.62 118 VAL A O 1
#

Foldseek 3Di:
DDPQVCQVVVQVVVLVVLVVVCVVVVHDSLVSCLVPPDDAQDADPVGDHRNDDRCQNVVSVVCVVVQVVQVVVQVVCPVPDDPDGDDDDDGDDDGDDDDDPDD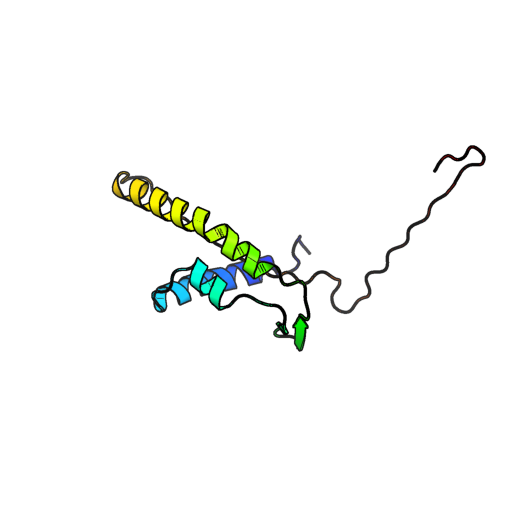DDDDDDDDADPVGRD

Secondary structure (DSSP, 8-state):
--TTTTHHHHHHHHHHHHHHHHHHHT--HHHHHHHHS--TTPBPTTS-B--S--THHHHHHHHHHHHHHHHHHHHHHHHH-SS--------------S-TTS-----------TTS--